Protein AF-A0A2H3B5H5-F1 (afdb_monomer_lite)

Secondary structure (DSSP, 8-state):
---SSHHHHHHHTT-GGGHHHHHHHHTT-S--HHHHHHHT--S-HHHHHHHHHHHHHHHHTT---SHHHHHHHHHHHHT-

Structure (mmCIF, N/CA/C/O backbone):
data_AF-A0A2H3B5H5-F1
#
_entry.id   AF-A0A2H3B5H5-F1
#
loop_
_atom_site.group_PDB
_atom_site.id
_atom_site.type_symbol
_atom_site.label_atom_id
_atom_site.label_alt_id
_atom_site.label_comp_id
_atom_site.label_asym_id
_atom_site.label_entity_id
_atom_site.label_seq_id
_atom_site.pdbx_PDB_ins_code
_atom_site.Cartn_x
_atom_site.Cartn_y
_atom_site.Cartn_z
_atom_site.occupancy
_atom_site.B_iso_or_equiv
_atom_site.auth_seq_id
_atom_site.auth_comp_id
_atom_site.auth_asym_id
_atom_site.auth_atom_id
_atom_site.pdbx_PDB_model_num
ATOM 1 N N . GLY A 1 1 ? -12.375 8.596 38.002 1.00 62.38 1 GLY A N 1
ATOM 2 C CA . GLY A 1 1 ? -11.248 8.428 37.061 1.00 62.38 1 GLY A CA 1
ATOM 3 C C . GLY A 1 1 ? -10.224 9.513 37.322 1.00 62.38 1 GLY A C 1
ATOM 4 O O . GLY A 1 1 ? -10.614 10.577 37.778 1.00 62.38 1 GLY A O 1
ATOM 5 N N . ILE A 1 2 ? -8.942 9.254 37.062 1.00 72.06 2 ILE A N 1
ATOM 6 C CA . ILE A 1 2 ? -7.807 10.171 37.333 1.00 72.06 2 ILE A CA 1
ATOM 7 C C . ILE A 1 2 ? -7.928 11.509 36.550 1.00 72.06 2 ILE A C 1
ATOM 9 O O . ILE A 1 2 ? -7.307 12.518 36.895 1.00 72.06 2 ILE A O 1
ATOM 13 N N . TYR A 1 3 ? -8.800 11.542 35.537 1.00 73.25 3 TYR A N 1
ATOM 14 C CA . TYR A 1 3 ? -9.064 12.678 34.656 1.00 73.25 3 TYR A CA 1
ATOM 15 C C . TYR A 1 3 ? -10.570 12.954 34.560 1.00 73.25 3 TYR A C 1
ATOM 17 O O . TYR A 1 3 ? -11.360 12.009 34.503 1.00 73.25 3 TYR A O 1
ATOM 25 N N . GLN A 1 4 ? -10.966 14.232 34.531 1.00 76.50 4 GLN A N 1
ATOM 26 C CA . GLN A 1 4 ? -12.380 14.635 34.464 1.00 76.50 4 GLN A CA 1
ATOM 27 C C . GLN A 1 4 ? -12.943 14.667 33.036 1.00 76.50 4 GLN A C 1
ATOM 29 O O . GLN A 1 4 ? -14.131 14.432 32.835 1.00 76.50 4 GLN A O 1
ATOM 34 N N . ASN A 1 5 ? -12.110 14.965 32.039 1.00 76.50 5 ASN A N 1
ATOM 35 C CA . ASN A 1 5 ? -12.473 14.976 30.621 1.00 76.50 5 ASN A CA 1
ATOM 36 C C . ASN A 1 5 ? -11.211 14.843 29.742 1.00 76.50 5 ASN A C 1
ATOM 38 O O . ASN A 1 5 ? -10.088 14.896 30.242 1.00 76.50 5 ASN A O 1
ATOM 42 N N . VAL A 1 6 ? -11.384 14.668 28.427 1.00 76.56 6 VAL A N 1
ATOM 43 C CA . VAL A 1 6 ? -10.269 14.478 27.470 1.00 76.56 6 VAL A CA 1
ATOM 44 C C . VAL A 1 6 ? -9.311 15.674 27.454 1.00 76.56 6 VAL A C 1
ATOM 46 O O . VAL A 1 6 ? -8.105 15.493 27.309 1.00 76.56 6 VAL A O 1
ATOM 49 N N . ASN A 1 7 ? -9.826 16.886 27.669 1.00 78.88 7 ASN A N 1
ATOM 50 C CA . ASN A 1 7 ? -9.013 18.100 27.734 1.00 78.88 7 ASN A CA 1
ATOM 51 C C . ASN A 1 7 ? -8.154 18.127 29.014 1.00 78.88 7 ASN A C 1
ATOM 53 O O . ASN A 1 7 ? -6.980 18.479 28.956 1.00 78.88 7 ASN A O 1
ATOM 57 N N . ASP A 1 8 ? -8.710 17.706 30.155 1.00 83.69 8 ASP A N 1
ATOM 58 C CA . ASP A 1 8 ? -7.994 17.543 31.428 1.00 83.69 8 ASP A CA 1
ATOM 59 C C . ASP A 1 8 ? -6.900 16.470 31.316 1.00 83.69 8 ASP A C 1
ATOM 61 O O . ASP A 1 8 ? -5.764 16.689 31.734 1.00 83.69 8 ASP A O 1
ATOM 65 N N . ALA A 1 9 ? -7.203 15.346 30.659 1.00 81.00 9 ALA A N 1
ATOM 66 C CA . ALA A 1 9 ? -6.216 14.313 30.359 1.00 81.00 9 ALA A CA 1
ATOM 67 C C . ALA A 1 9 ? -5.093 14.835 29.448 1.00 81.00 9 ALA A C 1
ATOM 69 O O . ALA A 1 9 ? -3.920 14.636 29.752 1.00 81.00 9 ALA A O 1
ATOM 70 N N . ALA A 1 10 ? -5.427 15.557 28.373 1.00 83.06 10 ALA A N 1
ATOM 71 C CA . ALA A 1 10 ? -4.440 16.090 27.435 1.00 83.06 10 ALA A CA 1
ATOM 72 C C . ALA A 1 10 ? -3.517 17.145 28.068 1.00 83.06 10 ALA A C 1
ATOM 74 O O . ALA A 1 10 ? -2.339 17.197 27.722 1.00 83.06 10 ALA A O 1
ATOM 75 N N . ARG A 1 11 ? -4.022 17.954 29.012 1.00 81.75 11 ARG A N 1
ATOM 76 C CA . ARG A 1 11 ? -3.198 18.898 29.789 1.00 81.75 11 ARG A CA 1
ATOM 77 C C . ARG A 1 11 ? -2.277 18.191 30.773 1.00 81.75 11 ARG A C 1
ATOM 79 O O . ARG A 1 11 ? -1.098 18.508 30.823 1.00 81.75 11 ARG A O 1
ATOM 86 N N . LYS A 1 12 ? -2.798 17.233 31.544 1.00 84.75 12 LYS A N 1
ATOM 87 C CA . LYS A 1 12 ? -2.013 16.508 32.560 1.00 84.75 12 LYS A CA 1
ATOM 88 C C . LYS A 1 12 ? -0.966 15.566 31.962 1.00 84.75 12 LYS A C 1
ATOM 90 O O . LYS A 1 12 ? 0.000 15.243 32.640 1.00 84.75 12 LYS A O 1
ATOM 95 N N . LEU A 1 13 ? -1.166 15.121 30.723 1.00 83.75 13 LEU A N 1
ATOM 96 C CA . LEU A 1 13 ? -0.227 14.280 29.975 1.00 83.75 13 LEU A CA 1
ATOM 97 C C . LEU A 1 13 ? 0.702 15.083 29.047 1.00 83.75 13 LEU A C 1
ATOM 99 O O . LEU A 1 13 ? 1.441 14.472 28.286 1.00 83.75 13 LEU A O 1
ATOM 103 N N . ASP A 1 14 ? 0.646 16.420 29.078 1.00 84.38 14 ASP A N 1
ATOM 104 C CA . ASP A 1 14 ? 1.445 17.321 28.227 1.00 84.38 14 ASP A CA 1
ATOM 105 C C . ASP A 1 14 ? 1.322 17.053 26.708 1.00 84.38 14 ASP A C 1
ATOM 107 O O . ASP A 1 14 ? 2.224 17.282 25.907 1.00 84.38 14 ASP A O 1
ATOM 111 N N . ILE A 1 15 ? 0.152 16.572 26.278 1.00 83.69 15 ILE A N 1
ATOM 112 C CA . ILE A 1 15 ? -0.181 16.283 24.871 1.00 83.69 15 ILE A CA 1
ATOM 113 C C . ILE A 1 15 ? -1.264 17.228 24.341 1.00 83.69 15 ILE A C 1
ATOM 115 O O . ILE A 1 15 ? -2.012 16.883 23.424 1.00 83.69 15 ILE A O 1
ATOM 119 N N . TRP A 1 16 ? -1.371 18.436 24.906 1.00 81.19 16 TRP A N 1
ATOM 120 C CA . TRP A 1 16 ? -2.403 19.416 24.540 1.00 81.19 16 TRP A CA 1
ATOM 121 C C . TRP A 1 16 ? -2.408 19.746 23.042 1.00 81.19 16 TRP A C 1
ATOM 123 O O . TRP A 1 16 ? -3.471 19.871 22.433 1.00 81.19 16 TRP A O 1
ATOM 133 N N . SER A 1 17 ? -1.231 19.797 22.413 1.00 83.19 17 SER A N 1
ATOM 134 C CA . SER A 1 17 ? -1.082 19.994 20.963 1.00 83.19 17 SER A CA 1
ATOM 135 C C . SER A 1 17 ? -1.764 18.904 20.121 1.00 83.19 17 SER A C 1
ATOM 137 O O . SER A 1 17 ? -2.116 19.143 18.970 1.00 83.19 17 SER A O 1
ATOM 139 N N . GLN A 1 18 ? -2.009 17.724 20.698 1.00 79.44 18 GLN A N 1
ATOM 140 C CA . GLN A 1 18 ? -2.635 16.566 20.056 1.00 79.44 18 GLN A CA 1
ATOM 141 C C . GLN A 1 18 ? -4.069 16.308 20.553 1.00 79.44 18 GLN A C 1
ATOM 143 O O . GLN A 1 18 ? -4.653 15.273 20.226 1.00 79.44 18 GLN A O 1
ATOM 148 N N . GLN A 1 19 ? -4.668 17.236 21.313 1.00 81.00 19 GLN A N 1
ATOM 149 C CA . GLN A 1 19 ? -5.995 17.070 21.928 1.00 81.00 19 GLN A CA 1
ATOM 150 C C . GLN A 1 19 ? -7.090 16.664 20.928 1.00 81.00 19 GLN A C 1
ATOM 152 O O . GLN A 1 19 ? -7.925 15.809 21.225 1.00 81.00 19 GLN A O 1
ATOM 157 N N . TYR A 1 20 ? -7.062 17.228 19.716 1.00 79.56 20 TYR A N 1
ATOM 158 C CA . TYR A 1 20 ? -8.025 16.910 18.665 1.00 79.56 20 TYR A CA 1
ATOM 159 C C . TYR A 1 20 ? -7.837 15.475 18.176 1.00 79.56 20 TYR A C 1
ATOM 161 O O . TYR A 1 20 ? -8.806 14.729 18.093 1.00 79.56 20 TYR A O 1
ATOM 169 N N . THR A 1 21 ? -6.595 15.047 17.948 1.00 75.50 21 THR A N 1
ATOM 170 C CA . THR A 1 21 ? -6.260 13.672 17.556 1.00 75.50 21 THR A CA 1
ATOM 171 C C . THR A 1 21 ? -6.716 12.660 18.605 1.00 75.50 21 THR A C 1
ATOM 173 O O . THR A 1 21 ? -7.312 11.643 18.259 1.00 75.50 21 THR A O 1
ATOM 176 N N . VAL A 1 22 ? -6.488 12.940 19.892 1.00 77.56 22 VAL A N 1
ATOM 177 C CA . VAL A 1 22 ? -6.937 12.072 20.994 1.00 77.56 22 VAL A CA 1
ATOM 178 C C . VAL A 1 22 ? -8.461 11.995 21.038 1.00 77.56 22 VAL A C 1
ATOM 180 O O . VAL A 1 22 ? -9.018 10.901 21.120 1.00 77.56 22 VAL A O 1
ATOM 183 N N . ARG A 1 23 ? -9.146 13.137 20.908 1.00 80.12 23 ARG A N 1
ATOM 184 C CA . ARG A 1 23 ? -10.611 13.199 20.851 1.00 80.12 23 ARG A CA 1
ATOM 185 C C . ARG A 1 23 ? -11.168 12.412 19.663 1.00 80.12 23 ARG A C 1
ATOM 187 O O . ARG A 1 23 ? -12.120 11.658 19.830 1.00 80.12 23 ARG A O 1
ATOM 194 N N . HIS A 1 24 ? -10.568 12.544 18.483 1.00 75.25 24 HIS A N 1
ATOM 195 C CA . HIS A 1 24 ? -11.005 11.822 17.291 1.00 75.25 24 HIS A CA 1
ATOM 196 C C . HIS A 1 24 ? -10.773 10.309 17.393 1.00 75.25 24 HIS A C 1
ATOM 198 O O . HIS A 1 24 ? -11.635 9.547 16.950 1.00 75.25 24 HIS A O 1
ATOM 204 N N . ARG A 1 25 ? -9.671 9.873 18.022 1.00 75.19 25 ARG A N 1
ATOM 205 C CA . ARG A 1 25 ? -9.411 8.458 18.337 1.00 75.19 25 ARG A CA 1
ATOM 206 C C . ARG A 1 25 ? -10.414 7.901 19.344 1.00 75.19 25 ARG A C 1
ATOM 208 O O . ARG A 1 25 ? -10.965 6.836 19.103 1.00 75.19 25 ARG A O 1
ATOM 215 N N . MET A 1 26 ? -10.698 8.629 20.427 1.00 73.31 26 MET A N 1
ATOM 216 C CA . MET A 1 26 ? -11.702 8.214 21.417 1.00 73.31 26 MET A CA 1
ATOM 217 C C . MET A 1 26 ? -13.109 8.117 20.825 1.00 73.31 26 MET A C 1
ATOM 219 O O . MET A 1 26 ? -13.845 7.193 21.147 1.00 73.31 26 MET A O 1
ATOM 223 N N . ASN A 1 27 ? -13.463 9.033 19.923 1.00 77.56 27 ASN A N 1
ATOM 224 C CA . ASN A 1 27 ? -14.752 9.019 19.235 1.00 77.56 27 ASN A CA 1
ATOM 225 C C . ASN A 1 27 ? -14.826 7.980 18.096 1.00 77.56 27 ASN A C 1
ATOM 227 O O . ASN A 1 27 ? -15.808 7.971 17.361 1.00 77.56 27 ASN A O 1
ATOM 231 N N . GLY A 1 28 ? -13.784 7.166 17.880 1.00 67.75 28 GLY A N 1
ATOM 232 C CA . GLY A 1 28 ? -13.728 6.177 16.793 1.00 67.75 28 GLY A CA 1
ATOM 233 C C . GLY A 1 28 ? -13.661 6.776 15.382 1.00 67.75 28 GLY A C 1
ATOM 234 O O . GLY A 1 28 ? -13.701 6.052 14.395 1.00 67.75 28 GLY A O 1
ATOM 235 N N . THR A 1 29 ? -13.544 8.101 15.266 1.00 70.88 29 THR A N 1
ATOM 236 C CA . THR A 1 29 ? -13.491 8.825 13.981 1.00 70.88 29 THR A CA 1
ATOM 237 C C . THR A 1 29 ? -12.100 8.834 13.343 1.00 70.88 29 THR A C 1
ATOM 239 O O . THR A 1 29 ? -11.946 9.231 12.193 1.00 70.88 29 THR A O 1
ATOM 242 N N . THR A 1 30 ? -11.068 8.416 14.077 1.00 65.12 30 THR A N 1
ATOM 243 C CA . THR A 1 30 ? -9.726 8.189 13.531 1.00 65.12 30 THR A CA 1
ATOM 244 C C . THR A 1 30 ? -9.538 6.701 13.286 1.00 65.12 30 THR A C 1
ATOM 246 O O . THR A 1 30 ? -9.377 5.943 14.237 1.00 65.12 30 THR A O 1
ATOM 249 N N . GLN A 1 31 ? -9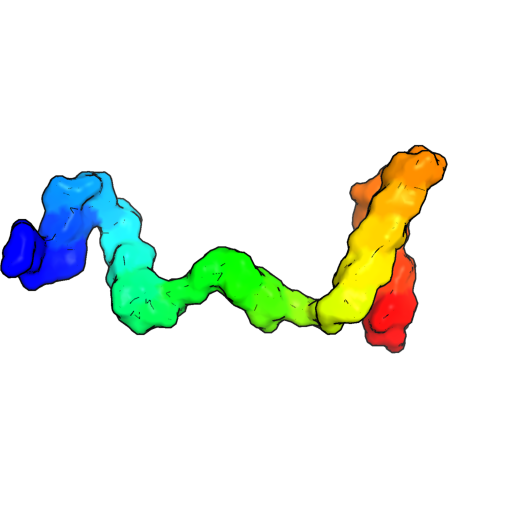.518 6.294 12.018 1.00 61.38 31 GLN A N 1
ATOM 250 C CA . GLN A 1 31 ? -9.050 4.963 11.641 1.00 61.38 31 GLN A CA 1
ATOM 251 C C . GLN A 1 31 ? -7.535 4.864 11.854 1.00 61.38 31 GLN A C 1
ATOM 253 O O . GLN A 1 31 ? -6.796 5.839 11.672 1.00 61.38 31 GLN A O 1
ATOM 258 N N . GLU A 1 32 ? -7.052 3.678 12.222 1.00 63.84 32 GLU A N 1
ATOM 259 C CA . GLU A 1 32 ? -5.618 3.418 12.218 1.00 63.84 32 GLU A CA 1
ATOM 260 C C . GLU A 1 32 ? -5.059 3.655 10.812 1.00 63.84 32 GLU A C 1
ATOM 262 O O . GLU A 1 32 ? -5.681 3.325 9.803 1.00 63.84 32 GLU A O 1
ATOM 267 N N . ARG A 1 33 ? -3.860 4.239 10.727 1.00 59.69 33 ARG A N 1
ATOM 268 C CA . ARG A 1 33 ? -3.238 4.663 9.460 1.00 59.69 33 ARG A CA 1
ATOM 269 C C . ARG A 1 33 ? -3.147 3.536 8.420 1.00 59.69 33 ARG A C 1
ATOM 271 O O . ARG A 1 33 ? -3.138 3.818 7.227 1.00 59.69 33 ARG A O 1
ATOM 278 N N . GLN A 1 34 ? -3.073 2.280 8.864 1.00 61.00 34 GLN A N 1
ATOM 279 C CA . GLN A 1 34 ? -3.098 1.112 7.982 1.00 61.00 34 GLN A CA 1
ATOM 280 C C . GLN A 1 34 ? -4.463 0.907 7.316 1.00 61.00 34 GLN A C 1
ATOM 282 O O . GLN A 1 34 ? -4.510 0.599 6.131 1.00 61.00 34 GLN A O 1
ATOM 287 N N . GLN A 1 35 ? -5.554 1.127 8.044 1.00 61.53 35 GLN A N 1
ATOM 288 C CA . GLN A 1 35 ? -6.918 0.903 7.571 1.00 61.53 35 GLN A CA 1
ATOM 289 C C . GLN A 1 35 ? -7.362 1.997 6.602 1.00 61.53 35 GLN A C 1
ATOM 291 O O . GLN A 1 35 ? -7.822 1.698 5.508 1.00 61.53 35 GLN A O 1
ATOM 296 N N . ALA A 1 36 ? -7.061 3.258 6.919 1.00 61.22 36 ALA A N 1
ATOM 297 C CA . ALA A 1 36 ? -7.299 4.366 5.993 1.00 61.22 36 ALA A CA 1
ATOM 298 C C . ALA A 1 36 ? -6.525 4.204 4.666 1.00 61.22 36 ALA A C 1
ATOM 300 O O . ALA A 1 36 ? -6.978 4.656 3.618 1.00 61.22 36 ALA A O 1
ATOM 301 N N . HIS A 1 37 ? -5.352 3.557 4.695 1.00 65.06 37 HIS A N 1
ATOM 302 C CA . HIS A 1 37 ? -4.589 3.256 3.484 1.00 65.06 37 HIS A CA 1
ATOM 303 C C . HIS A 1 37 ? -5.207 2.112 2.668 1.00 65.06 37 HIS A C 1
ATOM 305 O O . HIS A 1 37 ? -5.214 2.193 1.442 1.00 65.06 37 HIS A O 1
ATOM 311 N N . GLN A 1 38 ? -5.743 1.087 3.338 1.00 64.19 38 GLN A N 1
ATOM 312 C CA . GLN A 1 38 ? -6.473 -0.016 2.702 1.00 64.19 38 GLN A CA 1
ATOM 313 C C . GLN A 1 38 ? -7.777 0.468 2.053 1.00 64.19 38 GLN A C 1
ATOM 315 O O . GLN A 1 38 ? -8.062 0.098 0.919 1.00 64.19 38 GLN A O 1
ATOM 320 N N . ASP A 1 39 ? -8.518 1.358 2.716 1.00 63.97 39 ASP A N 1
ATOM 321 C CA . ASP A 1 39 ? -9.784 1.902 2.204 1.00 63.97 39 ASP A CA 1
ATOM 322 C C . ASP A 1 39 ? -9.589 2.796 0.961 1.00 63.97 39 ASP A C 1
ATOM 324 O O . ASP A 1 39 ? -10.494 2.949 0.141 1.00 63.97 39 ASP A O 1
ATOM 328 N N . GLN A 1 40 ? -8.395 3.373 0.786 1.00 67.88 40 GLN A N 1
ATOM 329 C CA . GLN A 1 40 ? -8.018 4.181 -0.383 1.00 67.88 40 GLN A CA 1
ATOM 330 C C . GLN A 1 40 ? -7.301 3.372 -1.477 1.00 67.88 40 GLN A C 1
ATOM 332 O O . GLN A 1 40 ? -6.856 3.935 -2.484 1.00 67.88 40 GLN A O 1
ATOM 337 N N . GLU A 1 41 ? -7.138 2.063 -1.289 1.00 71.50 41 GLU A N 1
ATOM 338 C CA . GLU A 1 41 ? -6.349 1.228 -2.183 1.00 71.50 41 GLU A CA 1
ATOM 339 C C . GLU A 1 41 ? -7.131 0.932 -3.475 1.00 71.50 41 GLU A C 1
ATOM 341 O O . GLU A 1 41 ? -8.100 0.181 -3.500 1.00 71.50 41 GLU A O 1
ATOM 346 N N . LEU A 1 42 ? -6.702 1.531 -4.591 1.00 74.44 42 LEU A N 1
ATOM 347 C CA . LEU A 1 42 ? -7.339 1.349 -5.908 1.00 74.44 42 LEU A CA 1
ATOM 348 C C . LEU A 1 42 ? -7.147 -0.059 -6.493 1.00 74.44 42 LEU A C 1
ATOM 350 O O . LEU A 1 42 ? -7.793 -0.419 -7.477 1.00 74.44 42 LEU A O 1
ATOM 354 N N . LEU A 1 43 ? -6.204 -0.823 -5.944 1.00 80.62 43 LEU A N 1
ATOM 355 C CA . LEU A 1 43 ? -5.848 -2.154 -6.406 1.00 80.62 43 LEU A CA 1
ATOM 356 C C . LEU A 1 43 ? -6.456 -3.193 -5.473 1.00 80.62 43 LEU A C 1
ATOM 358 O O . LEU A 1 43 ? -6.301 -3.130 -4.256 1.00 80.62 43 LEU A O 1
ATOM 362 N N . THR A 1 44 ? -7.064 -4.218 -6.059 1.00 85.94 44 THR A N 1
ATOM 363 C CA . THR A 1 44 ? -7.449 -5.413 -5.308 1.00 85.94 44 THR A CA 1
ATOM 364 C C . THR A 1 44 ? -6.221 -6.055 -4.661 1.00 85.94 44 THR A C 1
ATOM 366 O O . THR A 1 44 ? -5.093 -5.968 -5.164 1.00 85.94 44 THR A O 1
ATOM 369 N N . LEU A 1 45 ? -6.440 -6.797 -3.575 1.00 84.81 45 LEU A N 1
ATOM 370 C CA . LEU A 1 45 ? -5.383 -7.544 -2.891 1.00 84.81 45 LEU A CA 1
ATOM 371 C C . LEU A 1 45 ? -4.572 -8.432 -3.857 1.00 84.81 45 LEU A C 1
ATOM 373 O O . LEU A 1 45 ? -3.350 -8.545 -3.730 1.00 84.81 45 LEU A O 1
ATOM 377 N N . ALA A 1 46 ? -5.238 -9.045 -4.841 1.00 86.00 46 ALA A N 1
ATOM 378 C CA . ALA A 1 46 ? -4.598 -9.872 -5.861 1.00 86.00 46 ALA A CA 1
ATOM 379 C C . ALA A 1 46 ? -3.683 -9.051 -6.786 1.00 86.00 46 ALA A C 1
ATOM 381 O O . ALA A 1 46 ? -2.522 -9.417 -6.979 1.00 86.00 46 ALA A O 1
ATOM 382 N N . GLN A 1 47 ? -4.156 -7.911 -7.299 1.00 86.62 47 GLN A N 1
ATOM 383 C CA . GLN A 1 47 ? -3.345 -7.023 -8.142 1.00 86.62 47 GLN A CA 1
ATOM 384 C C . GLN A 1 47 ? -2.126 -6.488 -7.380 1.00 86.62 47 GLN A C 1
ATOM 386 O O . GLN A 1 47 ? -1.020 -6.458 -7.921 1.00 86.62 47 GLN A O 1
ATOM 391 N N . ASN A 1 48 ? -2.289 -6.158 -6.099 1.00 88.50 48 ASN A N 1
ATOM 392 C CA . ASN A 1 48 ? -1.184 -5.730 -5.247 1.00 88.50 48 ASN A CA 1
ATOM 393 C C . ASN A 1 48 ? -0.128 -6.813 -5.026 1.00 88.50 48 ASN A C 1
ATOM 395 O O . ASN A 1 48 ? 1.068 -6.515 -5.027 1.00 88.50 48 ASN A O 1
ATOM 399 N N . LYS A 1 49 ? -0.529 -8.081 -4.871 1.00 90.81 49 LYS A N 1
ATOM 400 C CA . LYS A 1 49 ? 0.425 -9.201 -4.802 1.00 90.81 49 LYS A CA 1
ATOM 401 C C . LYS A 1 49 ? 1.257 -9.296 -6.080 1.00 90.81 49 LYS A C 1
ATOM 403 O O . LYS A 1 49 ? 2.478 -9.432 -5.998 1.00 90.81 49 LYS A O 1
ATOM 408 N N . VAL A 1 50 ? 0.621 -9.156 -7.244 1.00 90.75 50 VAL A N 1
ATOM 409 C CA . VAL A 1 50 ? 1.319 -9.181 -8.539 1.00 90.75 50 VAL A CA 1
ATOM 410 C C . VAL A 1 50 ? 2.257 -7.982 -8.688 1.00 90.75 50 VAL A C 1
ATOM 412 O O . VAL A 1 50 ? 3.397 -8.145 -9.121 1.00 90.75 50 VAL A O 1
ATOM 415 N N . LEU A 1 51 ? 1.826 -6.786 -8.281 1.00 91.62 51 LEU A N 1
ATOM 416 C CA . LEU A 1 51 ? 2.652 -5.582 -8.350 1.00 91.62 51 LEU A CA 1
ATOM 417 C C . LEU A 1 51 ? 3.871 -5.664 -7.414 1.00 91.62 51 LEU A C 1
ATOM 419 O O . LEU A 1 51 ? 4.976 -5.290 -7.805 1.00 91.62 51 LEU A O 1
ATOM 423 N N . LYS A 1 52 ? 3.707 -6.229 -6.209 1.00 91.81 52 LYS A N 1
ATOM 424 C CA . LYS A 1 52 ? 4.815 -6.510 -5.279 1.00 91.81 52 LYS A CA 1
ATOM 425 C C . LYS A 1 52 ? 5.802 -7.524 -5.858 1.00 91.81 52 LYS A C 1
ATOM 427 O O . LYS A 1 52 ? 7.010 -7.333 -5.730 1.00 91.81 52 LYS A O 1
ATOM 432 N N . ALA A 1 53 ? 5.313 -8.583 -6.505 1.00 93.81 53 ALA A N 1
ATOM 433 C CA . ALA A 1 53 ? 6.170 -9.563 -7.173 1.00 93.81 53 ALA A CA 1
ATOM 434 C C . ALA A 1 53 ? 6.961 -8.931 -8.331 1.00 93.81 53 ALA A C 1
ATOM 436 O O . ALA A 1 53 ? 8.158 -9.176 -8.461 1.00 93.81 53 ALA A O 1
ATOM 437 N N . TRP A 1 54 ? 6.322 -8.054 -9.111 1.00 93.69 54 TRP A N 1
ATOM 438 C CA . TRP A 1 54 ? 6.979 -7.295 -10.175 1.00 93.69 54 TRP A CA 1
ATOM 439 C C . TRP A 1 54 ? 8.090 -6.385 -9.642 1.00 93.69 54 TRP A C 1
ATOM 441 O O . TRP A 1 54 ? 9.202 -6.414 -10.160 1.00 93.69 54 TRP A O 1
ATOM 451 N N . ALA A 1 55 ? 7.831 -5.638 -8.565 1.00 93.25 55 ALA A N 1
ATOM 452 C CA . ALA A 1 55 ? 8.844 -4.792 -7.934 1.00 93.25 55 ALA A CA 1
ATOM 453 C C . ALA A 1 55 ? 10.054 -5.601 -7.435 1.00 93.25 55 ALA A C 1
ATOM 455 O O . ALA A 1 55 ? 11.195 -5.191 -7.638 1.00 93.25 55 ALA A O 1
ATOM 456 N N . LYS A 1 56 ? 9.817 -6.776 -6.831 1.00 94.69 56 LYS A N 1
ATOM 457 C CA . LYS A 1 56 ? 10.895 -7.691 -6.422 1.00 94.69 56 LYS A CA 1
ATOM 458 C C . LYS A 1 56 ? 11.707 -8.175 -7.619 1.00 94.69 56 LYS A C 1
ATOM 460 O O . LYS A 1 56 ? 12.931 -8.160 -7.563 1.00 94.69 56 LYS A O 1
ATOM 465 N N . TRP A 1 57 ? 11.036 -8.577 -8.697 1.00 95.06 57 TRP A N 1
ATOM 466 C CA . TRP A 1 57 ? 11.700 -9.025 -9.919 1.00 95.06 57 TRP A CA 1
ATOM 467 C C . TRP A 1 57 ? 12.563 -7.925 -10.547 1.00 95.06 57 TRP A C 1
ATOM 469 O O . TRP A 1 57 ? 13.715 -8.188 -10.878 1.00 95.06 57 TRP A O 1
ATOM 479 N N . LEU A 1 58 ? 12.066 -6.683 -10.611 1.00 93.81 58 LEU A N 1
ATOM 480 C CA . LEU A 1 58 ? 12.853 -5.535 -11.076 1.00 93.81 58 LEU A CA 1
ATOM 481 C C . LEU A 1 58 ? 14.138 -5.366 -10.257 1.00 93.81 58 LEU A C 1
ATOM 483 O O . LEU A 1 58 ? 15.212 -5.241 -10.838 1.00 93.81 58 LEU A O 1
ATOM 487 N N . GLY A 1 59 ? 14.036 -5.440 -8.925 1.00 92.69 59 G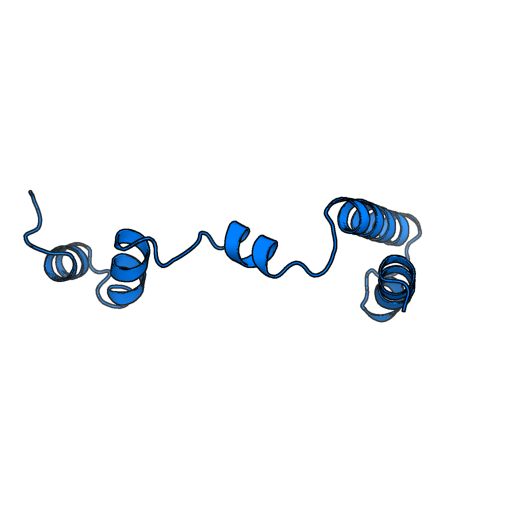LY A N 1
ATOM 488 C CA . GLY A 1 59 ? 15.200 -5.368 -8.041 1.00 92.69 59 GLY A CA 1
ATOM 489 C C . GLY A 1 59 ? 16.206 -6.500 -8.267 1.00 92.69 59 GLY A C 1
ATOM 490 O O . GLY A 1 59 ? 17.405 -6.247 -8.281 1.00 92.69 59 GLY A O 1
ATOM 491 N N . MET A 1 60 ? 15.735 -7.730 -8.501 1.00 93.69 60 MET A N 1
ATOM 492 C CA . MET A 1 60 ? 16.609 -8.882 -8.772 1.00 93.69 60 MET A CA 1
ATOM 493 C C . MET A 1 60 ? 17.353 -8.770 -10.106 1.00 93.69 60 MET A C 1
ATOM 495 O O . MET A 1 60 ? 18.488 -9.218 -10.211 1.00 93.69 60 MET A O 1
ATOM 499 N N . VAL A 1 61 ? 16.727 -8.175 -11.123 1.00 9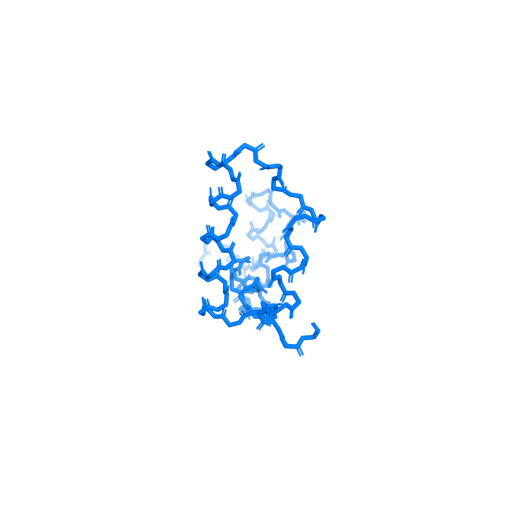3.94 61 VAL A N 1
ATOM 500 C CA . VAL A 1 61 ? 17.298 -8.068 -12.479 1.00 93.94 61 VAL A CA 1
ATOM 501 C C . VAL A 1 61 ? 18.111 -6.768 -12.638 1.00 93.94 61 VAL A C 1
ATOM 503 O O . VAL A 1 61 ? 18.640 -6.479 -13.705 1.00 93.94 61 VAL A O 1
ATOM 506 N N . GLY A 1 62 ? 18.238 -5.969 -11.572 1.00 91.94 62 GLY A N 1
ATOM 507 C CA . GLY A 1 62 ? 19.004 -4.719 -11.579 1.00 91.94 62 GLY A CA 1
ATOM 508 C C . GLY A 1 62 ? 18.282 -3.546 -12.247 1.00 91.94 62 GLY A C 1
ATOM 509 O O . GLY A 1 62 ? 18.901 -2.523 -12.538 1.00 91.94 62 GLY A O 1
ATOM 510 N N . PHE A 1 63 ? 16.972 -3.656 -12.478 1.00 93.12 63 PHE A N 1
ATOM 511 C CA . PHE A 1 63 ? 16.170 -2.541 -12.963 1.00 93.12 63 PHE A CA 1
ATOM 512 C C . PHE A 1 63 ? 15.718 -1.646 -11.803 1.00 93.12 63 PHE A C 1
ATOM 514 O O . PHE A 1 63 ? 15.281 -2.135 -10.757 1.00 93.12 63 PHE A O 1
ATOM 521 N N . PRO A 1 64 ? 15.734 -0.314 -11.981 1.00 91.56 64 PRO A N 1
ATOM 522 C CA . PRO A 1 64 ? 15.287 0.598 -10.944 1.00 91.56 64 PRO A CA 1
ATOM 523 C C . PRO A 1 64 ? 13.782 0.440 -10.708 1.00 91.56 64 PRO A C 1
ATOM 525 O O . PRO A 1 64 ? 12.979 0.515 -11.645 1.00 91.56 64 PRO A O 1
ATOM 528 N N . VAL A 1 65 ? 13.383 0.291 -9.445 1.00 92.44 65 VAL A N 1
ATOM 529 C CA . VAL A 1 65 ? 11.976 0.354 -9.030 1.00 92.44 65 VAL A CA 1
ATOM 530 C C . VAL A 1 65 ? 11.558 1.823 -9.029 1.00 92.44 65 VAL A C 1
ATOM 532 O O . VAL A 1 65 ? 11.720 2.547 -8.052 1.00 92.44 65 VAL A O 1
ATOM 535 N N . SER A 1 66 ? 11.068 2.290 -10.174 1.00 92.00 66 SER A N 1
ATOM 536 C CA . SER A 1 66 ? 10.702 3.684 -10.410 1.00 92.00 66 SER A CA 1
ATOM 537 C C . SER A 1 66 ? 9.300 3.769 -10.996 1.00 92.00 66 SER A C 1
ATOM 539 O O . SER A 1 66 ? 8.750 2.793 -11.509 1.00 92.00 66 SER A O 1
ATOM 541 N N . ARG A 1 67 ? 8.713 4.969 -10.998 1.00 88.69 67 ARG A N 1
ATOM 542 C CA . ARG A 1 67 ? 7.407 5.190 -11.634 1.00 88.69 67 ARG A CA 1
ATOM 543 C C . ARG A 1 67 ? 7.397 4.716 -13.095 1.00 88.69 67 ARG A C 1
ATOM 545 O O . ARG A 1 67 ? 6.418 4.118 -13.524 1.00 88.69 67 ARG A O 1
ATOM 552 N N . LYS A 1 68 ? 8.492 4.919 -13.837 1.00 91.94 68 LYS A N 1
ATOM 553 C CA . LYS A 1 68 ? 8.599 4.532 -15.254 1.00 91.94 68 LYS A CA 1
ATOM 554 C C . LYS A 1 68 ? 8.513 3.016 -15.466 1.00 91.94 68 LYS A C 1
ATOM 556 O O . LYS A 1 68 ? 7.889 2.585 -16.426 1.00 91.94 68 LYS A O 1
ATOM 561 N N . THR A 1 69 ? 9.092 2.218 -14.570 1.00 91.19 69 THR A N 1
ATOM 562 C CA . THR A 1 69 ? 9.115 0.746 -14.669 1.00 91.19 69 THR A CA 1
ATOM 563 C C . THR A 1 69 ? 7.884 0.085 -14.039 1.00 91.19 69 THR A C 1
ATOM 565 O O . THR A 1 69 ? 7.513 -1.029 -14.409 1.00 91.19 69 THR A O 1
ATOM 568 N N . MET A 1 70 ? 7.208 0.782 -13.122 1.00 91.44 70 MET A N 1
ATOM 569 C CA . MET A 1 70 ? 6.015 0.287 -12.426 1.00 91.44 70 MET A CA 1
ATOM 570 C C . MET A 1 70 ? 4.703 0.622 -13.149 1.00 91.44 70 MET A C 1
ATOM 572 O O . MET A 1 70 ? 3.803 -0.217 -13.205 1.00 91.44 70 MET A O 1
ATOM 576 N N . VAL A 1 71 ? 4.578 1.825 -13.724 1.00 90.44 71 VAL A N 1
ATOM 577 C CA . VAL A 1 71 ? 3.332 2.303 -14.358 1.00 90.44 71 VAL A CA 1
ATOM 578 C C . VAL A 1 71 ? 2.820 1.386 -15.476 1.00 90.44 71 VAL A C 1
ATOM 580 O O . VAL A 1 71 ? 1.618 1.125 -15.477 1.00 90.44 71 VAL A O 1
ATOM 583 N N . PRO A 1 72 ? 3.655 0.853 -16.393 1.00 90.75 72 PRO A N 1
ATOM 584 C CA . PRO A 1 72 ? 3.172 -0.053 -17.435 1.00 90.75 72 PRO A CA 1
ATOM 585 C C . PRO A 1 72 ? 2.506 -1.307 -16.858 1.00 90.75 72 PRO A C 1
ATOM 587 O O . PRO A 1 72 ? 1.426 -1.697 -17.296 1.00 90.75 72 PRO A O 1
ATOM 590 N N . LYS A 1 73 ? 3.102 -1.899 -15.813 1.00 89.31 73 LYS A N 1
ATOM 591 C CA . LYS A 1 73 ? 2.537 -3.076 -15.143 1.00 89.31 73 LYS A CA 1
ATOM 592 C C . LYS A 1 73 ? 1.246 -2.738 -14.403 1.00 89.31 73 LYS A C 1
ATOM 594 O O . LYS A 1 73 ? 0.301 -3.516 -14.449 1.00 89.31 73 LYS A O 1
AT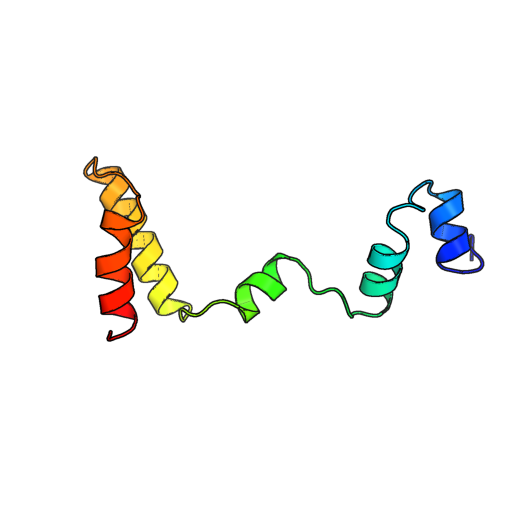OM 599 N N . MET A 1 74 ? 1.195 -1.577 -13.753 1.00 87.50 74 MET A N 1
ATOM 600 C CA . MET A 1 74 ? -0.001 -1.100 -13.057 1.00 87.50 74 MET A CA 1
ATOM 601 C C . MET A 1 74 ? -1.171 -0.873 -14.025 1.00 87.50 74 MET A C 1
ATOM 603 O O . MET A 1 74 ? -2.272 -1.331 -13.753 1.00 87.50 74 MET A O 1
A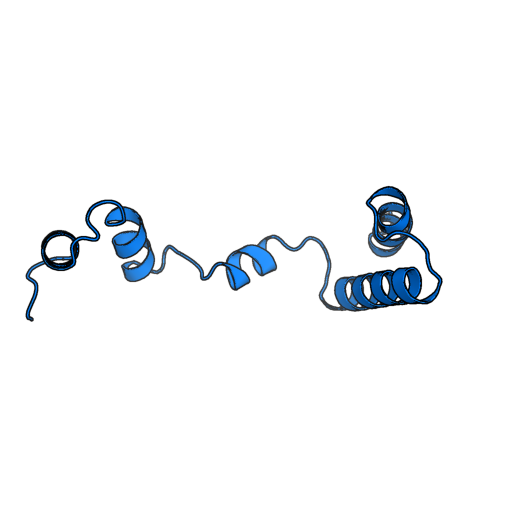TOM 607 N N . LYS A 1 75 ? -0.931 -0.228 -15.175 1.00 88.69 75 LYS A N 1
ATOM 608 C CA . LYS A 1 75 ? -1.944 -0.022 -16.225 1.00 88.69 75 LYS A CA 1
ATOM 609 C C . LYS A 1 75 ? -2.513 -1.344 -16.744 1.00 88.69 75 LYS A C 1
ATOM 611 O O . LYS A 1 75 ? -3.727 -1.522 -16.744 1.00 88.69 75 LYS A O 1
ATOM 616 N N . LEU A 1 76 ? -1.628 -2.300 -17.039 1.00 88.50 76 LEU A N 1
ATOM 617 C CA . LEU A 1 76 ? -2.007 -3.651 -17.454 1.00 88.50 76 LEU A CA 1
ATOM 618 C C . LEU A 1 76 ? -2.868 -4.364 -16.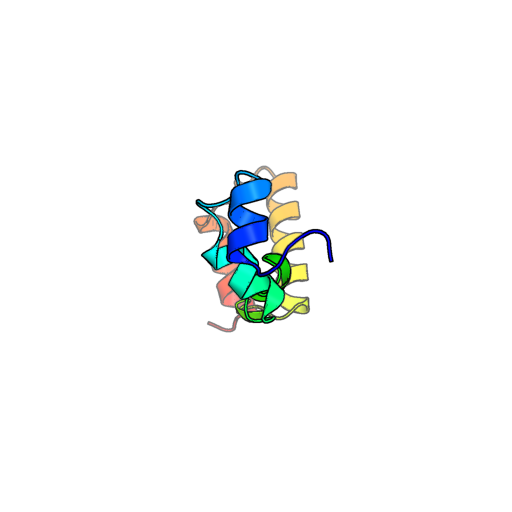398 1.00 88.50 76 LEU A C 1
ATOM 620 O O . LEU A 1 76 ? -3.862 -4.994 -16.739 1.00 88.50 76 LEU A O 1
ATOM 624 N N . LEU A 1 77 ? -2.520 -4.244 -15.112 1.00 86.81 77 LEU A N 1
ATOM 625 C CA . LEU A 1 77 ? -3.302 -4.832 -14.019 1.00 86.81 77 LEU A CA 1
ATOM 626 C C . LEU A 1 77 ? -4.673 -4.170 -13.838 1.00 86.81 77 LEU A C 1
ATOM 628 O O . LEU A 1 77 ? -5.618 -4.852 -13.449 1.00 86.81 77 LEU A O 1
ATOM 632 N N . CYS A 1 78 ? -4.780 -2.871 -14.113 1.00 82.75 78 CYS A N 1
ATOM 633 C CA . CYS A 1 78 ? -6.026 -2.110 -14.026 1.00 82.75 78 CYS A CA 1
ATOM 634 C C . CYS A 1 78 ? -6.881 -2.163 -15.305 1.00 82.75 78 CYS A C 1
ATOM 636 O O . CYS A 1 78 ? -7.949 -1.556 -15.317 1.00 82.75 78 CYS A O 1
ATOM 638 N N . GLY A 1 79 ? -6.421 -2.829 -16.373 1.00 77.00 79 GLY A N 1
ATOM 639 C CA . GLY A 1 79 ? -7.129 -2.894 -17.657 1.00 77.00 79 GLY A CA 1
ATOM 640 C C . GLY A 1 79 ? -7.246 -1.546 -18.381 1.00 77.00 79 GLY A C 1
ATOM 641 O O . GLY A 1 79 ? -8.249 -1.310 -19.049 1.00 77.00 79 GLY A O 1
ATOM 642 N N . ARG A 1 80 ? -6.263 -0.651 -18.209 1.00 58.28 80 ARG A N 1
ATOM 643 C CA . ARG A 1 80 ? -6.211 0.686 -18.829 1.00 58.28 80 ARG A CA 1
ATOM 644 C C . ARG A 1 80 ? -5.050 0.840 -19.800 1.00 58.28 80 ARG A C 1
ATOM 646 O O . ARG A 1 80 ? -3.988 0.228 -19.552 1.00 58.28 80 ARG A O 1
#

pLDDT: mean 81.09, std 10.5, range [58.28, 95.06]

Foldseek 3Di:
DVADDLCRVCVVVVNNVCSVVSVCVVVVVDDDPVVVCVVPDPADPVLVVVLVVQLVVCVVVVHDPDCVSRVVSSCVRVVD

Organism: NCBI:txid1076256

Radius of gyration: 21.17 Å; chains: 1; bounding box: 34×30×56 Å

Sequence (80 aa):
GIYQNVNDAARKLDIWSQQYTVRHRMNGTTQERQQAHQDQELLTLAQNKVLKAWAKWLGMVGFPVSRKTMVPKMKLLCGR